Protein AF-A0A1W1UZ18-F1 (afdb_monomer_lite)

InterPro domains:
  IPR025402 DNA mimic protein DMP19, C-terminal [PF14300] (47-147)

pLDDT: mean 78.32, std 15.6, range [32.34, 97.69]

Radius of gyration: 16.85 Å; chains: 1; bounding box: 41×25×63 Å

Sequence (153 aa):
MRLMNEAHTAPTTVLLIAEQRFDVLLGQVLAGYPNRREYVAWFDAKSQRDRHLLAVQGLYSQVCNGGFAQWINNGYAEQDALTLQLARMLPLYPRVQEVQALVDRALAVREADDGTPYLSDEAHDQLDPLDDAFFALSDGFADVFHRYLLVWN

Structure (mmCIF, N/CA/C/O backbone):
data_AF-A0A1W1UZ18-F1
#
_entry.id   AF-A0A1W1UZ18-F1
#
loop_
_atom_site.group_PDB
_atom_site.id
_atom_site.type_symbol
_atom_site.label_atom_id
_atom_site.label_alt_id
_atom_site.label_comp_id
_atom_site.label_asym_id
_atom_site.label_entity_id
_atom_site.label_seq_id
_atom_site.pdbx_PDB_ins_code
_atom_site.Cartn_x
_atom_site.Cartn_y
_atom_site.Cartn_z
_atom_site.occupancy
_atom_site.B_iso_or_equiv
_atom_site.auth_seq_id
_atom_site.auth_comp_id
_atom_site.auth_asym_id
_atom_site.auth_atom_id
_atom_site.pdbx_PDB_model_num
ATOM 1 N N . MET A 1 1 ? -5.691 -13.327 43.193 1.00 43.94 1 MET A N 1
ATOM 2 C CA . MET A 1 1 ? -5.468 -14.012 41.903 1.00 43.94 1 MET A CA 1
ATOM 3 C C . MET A 1 1 ? -6.819 -14.255 41.232 1.00 43.94 1 MET A C 1
ATOM 5 O O . MET A 1 1 ? -7.550 -15.140 41.649 1.00 43.94 1 MET A O 1
ATOM 9 N N . ARG A 1 2 ? -7.187 -13.359 40.312 1.00 41.34 2 ARG A N 1
ATOM 10 C CA . ARG A 1 2 ? -8.345 -13.319 39.383 1.00 41.34 2 ARG A CA 1
ATOM 11 C C . ARG A 1 2 ? -8.213 -11.926 38.744 1.00 41.34 2 ARG A C 1
ATOM 13 O O . ARG A 1 2 ? -8.047 -10.973 39.493 1.00 41.34 2 ARG A O 1
ATOM 20 N N . LEU A 1 3 ? -8.092 -11.757 37.434 1.00 32.34 3 LEU A N 1
ATOM 21 C CA . LEU A 1 3 ? -9.058 -12.103 36.396 1.00 32.34 3 LEU A CA 1
ATOM 22 C C . LEU A 1 3 ? -8.322 -12.578 35.129 1.00 32.34 3 LEU A C 1
ATOM 24 O O . LEU A 1 3 ? -7.484 -11.859 34.598 1.00 32.34 3 LEU A O 1
ATOM 28 N N . MET A 1 4 ? -8.659 -13.776 34.650 1.00 41.97 4 MET A N 1
ATOM 29 C CA . MET A 1 4 ? -8.625 -14.086 33.222 1.00 41.97 4 MET A CA 1
ATOM 30 C C . MET A 1 4 ? -10.042 -13.830 32.708 1.00 41.97 4 MET A C 1
ATOM 32 O O . MET A 1 4 ? -10.980 -14.504 33.124 1.00 41.97 4 MET A O 1
ATOM 36 N N . ASN A 1 5 ? -10.179 -12.786 31.910 1.00 43.62 5 ASN A N 1
ATOM 37 C CA . ASN A 1 5 ? -11.279 -12.436 31.013 1.00 43.62 5 ASN A CA 1
ATOM 38 C C . ASN A 1 5 ? -10.666 -11.250 30.266 1.00 43.62 5 ASN A C 1
ATOM 40 O O . ASN A 1 5 ? -10.342 -10.254 30.894 1.00 43.62 5 ASN A O 1
ATOM 44 N N . GLU A 1 6 ? -10.269 -11.386 29.013 1.00 36.78 6 GLU A N 1
ATOM 45 C CA . GLU A 1 6 ? -11.206 -11.377 27.900 1.00 36.78 6 GLU A CA 1
ATOM 46 C C . GLU A 1 6 ? -10.748 -12.339 26.799 1.00 36.78 6 GLU A C 1
ATOM 48 O O . GLU A 1 6 ? -9.618 -12.290 26.317 1.00 36.78 6 GLU A O 1
ATOM 53 N N . ALA A 1 7 ? -11.654 -13.219 26.379 1.00 41.69 7 ALA A N 1
ATOM 54 C CA . ALA A 1 7 ? -11.532 -13.876 25.093 1.00 41.69 7 ALA A CA 1
ATOM 55 C C . ALA A 1 7 ? -11.684 -12.804 23.998 1.00 41.69 7 ALA A C 1
ATOM 57 O O . ALA A 1 7 ? -12.782 -12.304 23.758 1.00 41.69 7 ALA A O 1
ATOM 58 N N . HIS A 1 8 ? -10.584 -12.441 23.337 1.00 39.50 8 HIS A N 1
ATOM 59 C CA . HIS A 1 8 ? -10.609 -11.683 22.086 1.00 39.50 8 HIS A CA 1
ATOM 60 C C . HIS A 1 8 ? -11.131 -12.583 20.951 1.00 39.50 8 HIS A C 1
ATOM 62 O O . HIS A 1 8 ? -10.367 -13.080 20.133 1.00 39.50 8 HIS A O 1
ATOM 68 N N . THR A 1 9 ? -12.441 -12.825 20.899 1.00 44.00 9 THR A N 1
ATOM 69 C CA . THR A 1 9 ? -13.101 -13.621 19.841 1.00 44.00 9 THR A CA 1
ATOM 70 C C . THR A 1 9 ? -14.083 -12.805 18.999 1.00 44.00 9 THR A C 1
ATOM 72 O O . THR A 1 9 ? -15.098 -13.312 18.534 1.00 44.00 9 THR A O 1
ATOM 75 N N . ALA A 1 10 ? -13.758 -11.536 18.743 1.00 43.69 10 ALA A N 1
ATOM 76 C CA . ALA A 1 10 ? -14.400 -10.734 17.701 1.00 43.69 10 ALA A CA 1
ATOM 77 C C . A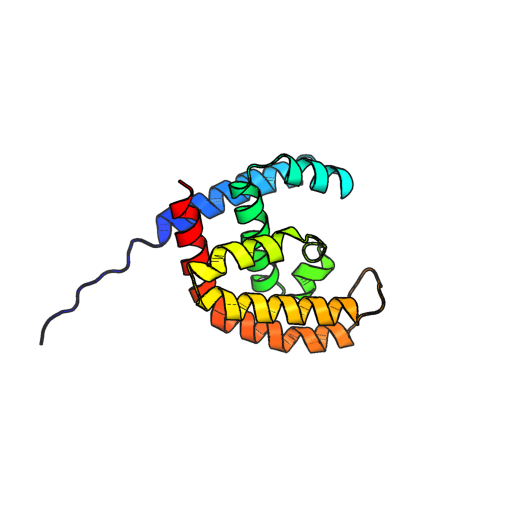LA A 1 10 ? -13.489 -10.172 16.569 1.00 43.69 10 ALA A C 1
ATOM 79 O O . ALA A 1 10 ? -13.878 -9.158 15.993 1.00 43.69 10 ALA A O 1
ATOM 80 N N . PRO A 1 11 ? -12.341 -10.777 16.170 1.00 50.44 11 PRO A N 1
ATOM 81 C CA . PRO A 1 11 ? -11.666 -10.379 14.921 1.00 50.44 11 PRO A CA 1
ATOM 82 C C . PRO A 1 11 ? -12.200 -11.080 13.653 1.00 50.44 11 PRO A C 1
ATOM 84 O O . PRO A 1 11 ? -12.087 -10.543 12.558 1.00 50.44 11 PRO A O 1
ATOM 87 N N . THR A 1 12 ? -12.793 -12.274 13.761 1.00 54.91 12 THR A N 1
ATOM 88 C CA . THR A 1 12 ? -12.900 -13.203 12.614 1.00 54.91 12 THR A CA 1
ATOM 89 C C . THR A 1 12 ? -13.976 -12.835 11.585 1.00 54.91 12 THR A C 1
ATOM 91 O O . THR A 1 12 ? -13.733 -12.907 10.387 1.00 54.91 12 THR A O 1
ATOM 94 N N . THR A 1 13 ? -15.168 -12.410 12.015 1.00 54.50 13 THR A N 1
ATOM 95 C CA . THR A 1 13 ? -16.295 -12.142 11.094 1.00 54.50 13 THR A CA 1
ATOM 96 C C . THR A 1 13 ? -16.068 -10.911 10.214 1.00 54.50 13 THR A C 1
ATOM 98 O O . THR A 1 13 ? -16.552 -10.845 9.090 1.00 54.50 13 THR A O 1
ATOM 101 N N . VAL A 1 14 ? -15.335 -9.924 10.723 1.00 55.53 14 VAL A N 1
ATOM 102 C CA . VAL A 1 14 ? -15.072 -8.661 10.021 1.00 55.53 14 VAL A CA 1
ATOM 103 C C . VAL A 1 14 ? -14.011 -8.848 8.946 1.00 55.53 14 VAL A C 1
ATOM 105 O O . VAL A 1 14 ? -14.208 -8.375 7.828 1.00 55.53 14 VAL A O 1
ATOM 108 N N . LEU A 1 15 ? -12.951 -9.591 9.282 1.00 58.44 15 LEU A N 1
ATOM 109 C CA . LEU A 1 15 ? -11.969 -10.124 8.337 1.00 58.44 15 LEU A CA 1
ATOM 110 C C . LEU A 1 15 ? -12.683 -10.822 7.177 1.00 58.44 15 LEU A C 1
ATOM 112 O O . LEU A 1 15 ? -12.564 -10.388 6.039 1.00 58.44 15 LEU A O 1
ATOM 116 N N . LEU A 1 16 ? -13.563 -11.776 7.494 1.00 61.56 16 LEU A N 1
ATOM 117 C CA . LEU A 1 16 ? -14.355 -12.508 6.504 1.00 61.56 16 LEU A CA 1
ATOM 118 C C . LEU A 1 16 ? -15.192 -11.600 5.586 1.00 61.56 16 LEU A C 1
ATOM 120 O O . LEU A 1 16 ? -15.260 -11.859 4.392 1.00 61.56 16 LEU A O 1
ATOM 124 N N . ILE A 1 17 ? -15.827 -10.538 6.094 1.00 65.00 17 ILE A N 1
ATOM 125 C CA . ILE A 1 17 ? -16.643 -9.629 5.261 1.00 65.00 17 ILE A CA 1
ATOM 126 C C . ILE A 1 17 ? -15.767 -8.759 4.347 1.00 65.00 17 ILE A C 1
ATOM 128 O O . ILE A 1 17 ? -16.127 -8.525 3.189 1.00 65.00 17 ILE A O 1
ATOM 132 N N . ALA A 1 18 ? -14.642 -8.252 4.857 1.00 64.31 18 ALA A N 1
ATOM 133 C CA . ALA A 1 18 ? -13.701 -7.458 4.071 1.00 64.31 18 ALA A CA 1
ATOM 134 C C . ALA A 1 18 ? -13.036 -8.309 2.981 1.00 64.31 18 ALA A C 1
ATOM 136 O O . ALA A 1 18 ? -13.018 -7.894 1.822 1.00 64.31 18 ALA A O 1
ATOM 137 N N . GLU A 1 19 ? -12.591 -9.516 3.334 1.00 66.75 19 GLU A N 1
ATOM 138 C CA . GLU A 1 19 ? -12.021 -10.510 2.421 1.00 66.75 19 GLU A CA 1
ATOM 139 C C . GLU A 1 19 ? -13.041 -10.937 1.364 1.00 66.75 19 GLU A C 1
ATOM 141 O O . GLU A 1 19 ? -12.762 -10.821 0.179 1.00 66.75 19 GLU A O 1
ATOM 146 N N . GLN A 1 20 ? -14.273 -11.291 1.747 1.00 70.94 20 GLN A N 1
ATOM 147 C CA . GLN A 1 20 ? -15.326 -11.645 0.786 1.00 70.94 20 GLN A CA 1
ATOM 148 C C . GLN A 1 20 ? -15.645 -10.502 -0.181 1.00 70.94 20 GLN A C 1
ATOM 150 O O . GLN A 1 20 ? -15.870 -10.730 -1.370 1.00 70.94 20 GLN A O 1
ATOM 155 N N . ARG A 1 21 ? -15.686 -9.253 0.304 1.00 72.50 21 ARG A N 1
ATOM 156 C CA . ARG A 1 21 ? -15.930 -8.100 -0.571 1.00 72.50 21 ARG A CA 1
ATOM 157 C C . ARG A 1 21 ? -14.735 -7.823 -1.480 1.00 72.50 21 ARG A C 1
ATOM 159 O O . ARG A 1 21 ? -14.949 -7.464 -2.637 1.00 72.50 21 ARG A O 1
ATOM 166 N N . PHE A 1 22 ? -13.513 -8.016 -0.992 1.00 71.19 22 PHE A N 1
ATOM 167 C CA . PHE A 1 22 ? -12.308 -7.949 -1.808 1.00 71.19 22 PHE A CA 1
ATOM 168 C C . PHE A 1 22 ? -12.298 -9.044 -2.880 1.00 71.19 22 PHE A C 1
ATOM 170 O O . PHE A 1 22 ? -12.115 -8.717 -4.046 1.00 71.19 22 PHE A O 1
ATOM 177 N N . ASP A 1 23 ? -12.617 -10.292 -2.538 1.00 69.19 23 ASP A N 1
ATOM 178 C CA . ASP A 1 23 ? -12.700 -11.422 -3.470 1.00 69.19 23 ASP A CA 1
ATOM 179 C C . ASP A 1 23 ? -13.746 -11.193 -4.564 1.00 69.19 23 ASP A C 1
ATOM 181 O O . ASP A 1 23 ? -13.505 -11.484 -5.735 1.00 69.19 23 ASP A O 1
ATOM 185 N N . VAL A 1 24 ? -14.901 -10.608 -4.224 1.00 71.38 24 VAL A N 1
ATOM 186 C CA . VAL A 1 24 ? -15.919 -10.226 -5.217 1.00 71.38 24 VAL A CA 1
ATOM 187 C C . VAL A 1 24 ? -15.390 -9.148 -6.163 1.00 71.38 24 VAL A C 1
ATOM 189 O O . VAL A 1 24 ? -15.615 -9.223 -7.372 1.00 71.38 24 VAL A O 1
ATOM 192 N N . LEU A 1 25 ? -14.693 -8.138 -5.638 1.00 70.12 25 LEU A N 1
ATOM 193 C CA . LEU A 1 25 ? -14.106 -7.076 -6.454 1.00 70.12 25 LEU A CA 1
ATOM 194 C C . LEU A 1 25 ? -12.955 -7.609 -7.322 1.00 70.12 25 LEU A C 1
ATOM 196 O O . LEU A 1 25 ? -12.881 -7.264 -8.498 1.00 70.12 25 LEU A O 1
ATOM 200 N N . LEU A 1 26 ? -12.114 -8.494 -6.789 1.00 67.94 26 LEU A N 1
ATOM 201 C CA . LEU A 1 26 ? -11.017 -9.139 -7.506 1.00 67.94 26 LEU A CA 1
ATOM 202 C C . LEU A 1 26 ? -11.538 -10.096 -8.587 1.00 67.94 26 LEU A C 1
ATOM 204 O O . LEU A 1 26 ? -11.040 -10.091 -9.710 1.00 67.94 26 LEU A O 1
ATOM 208 N N . GLY A 1 27 ? -12.602 -10.849 -8.300 1.00 59.72 27 GLY A N 1
ATOM 209 C CA . GLY A 1 27 ? -13.290 -11.691 -9.277 1.00 59.72 27 GLY A CA 1
ATOM 210 C C . GLY A 1 27 ? -13.854 -10.890 -10.454 1.00 59.72 27 GLY A C 1
ATOM 211 O O . GLY A 1 27 ? -13.793 -11.349 -11.590 1.00 59.72 27 GLY A O 1
ATOM 212 N N . GLN A 1 28 ? -14.331 -9.660 -10.220 1.00 65.06 28 GLN A N 1
ATOM 213 C CA . GLN A 1 28 ? -14.737 -8.748 -11.299 1.00 65.06 28 GLN A CA 1
ATOM 214 C C . GLN A 1 28 ? -13.550 -8.282 -12.148 1.00 65.06 28 GLN A C 1
ATOM 216 O O . GLN A 1 28 ? -13.716 -8.087 -13.350 1.00 65.06 28 GLN A O 1
ATOM 221 N N . VAL A 1 29 ? -12.366 -8.124 -11.544 1.00 65.31 29 VAL A N 1
ATOM 222 C CA . VAL A 1 29 ? -11.146 -7.753 -12.273 1.00 65.31 29 VAL A CA 1
ATOM 223 C C . VAL A 1 29 ? -10.687 -8.884 -13.186 1.00 65.31 29 VAL A C 1
ATOM 225 O O . VAL A 1 29 ? -10.495 -8.676 -14.384 1.00 65.31 29 VAL A O 1
ATOM 228 N N . LEU A 1 30 ? -10.582 -10.091 -12.627 1.00 57.62 30 LEU A N 1
ATOM 229 C CA . LEU A 1 30 ? -10.154 -11.298 -13.338 1.00 57.62 30 LEU A CA 1
ATOM 230 C C . LEU A 1 30 ? -11.122 -11.702 -14.460 1.00 57.62 30 LEU A C 1
ATOM 232 O O . LEU A 1 30 ? -10.710 -12.331 -15.431 1.00 57.62 30 LEU A O 1
ATOM 236 N N . ALA A 1 31 ? -12.400 -11.332 -14.345 1.00 58.19 31 ALA A N 1
ATOM 237 C CA . ALA A 1 31 ? -13.429 -11.671 -15.319 1.00 58.19 31 ALA A CA 1
ATOM 238 C C . ALA A 1 31 ? -13.543 -10.699 -16.509 1.00 58.19 31 ALA A C 1
ATOM 240 O O . ALA A 1 31 ? -14.301 -11.009 -17.430 1.00 58.19 31 ALA A O 1
ATOM 241 N N . GLY A 1 32 ? -12.868 -9.536 -16.522 1.00 50.16 32 GLY A N 1
ATOM 242 C CA . GLY A 1 32 ? -13.301 -8.488 -17.459 1.00 50.16 32 GLY A CA 1
ATOM 243 C C . GLY A 1 32 ? -12.357 -7.370 -17.890 1.00 50.16 32 GLY A C 1
ATOM 244 O O . GLY A 1 32 ? -12.798 -6.597 -18.734 1.00 50.16 32 GLY A O 1
ATOM 245 N N . TYR A 1 33 ? -11.115 -7.253 -17.402 1.00 56.69 33 TYR A N 1
ATOM 246 C CA . TYR A 1 33 ? -10.229 -6.145 -17.819 1.00 56.69 33 TYR A CA 1
ATOM 247 C C . TYR A 1 33 ? -8.982 -6.635 -18.568 1.00 56.69 33 TYR A C 1
ATOM 249 O O . TYR A 1 33 ? -7.929 -6.810 -17.958 1.00 56.69 33 TYR A O 1
ATOM 257 N N . PRO A 1 34 ? -9.065 -6.849 -19.898 1.00 53.16 34 PRO A N 1
ATOM 258 C CA . PRO A 1 34 ? -7.943 -7.279 -20.739 1.00 53.16 34 PRO A CA 1
ATOM 259 C C . PRO A 1 34 ? -6.767 -6.291 -20.811 1.00 53.16 34 PRO A C 1
ATOM 261 O O . PRO A 1 34 ? -5.721 -6.650 -21.349 1.00 53.16 34 PRO A O 1
ATOM 264 N N . ASN A 1 35 ? -6.907 -5.050 -20.326 1.00 62.56 35 ASN A N 1
ATOM 265 C CA . ASN A 1 35 ? -5.811 -4.079 -20.303 1.00 62.56 35 ASN A CA 1
ATOM 266 C C . ASN A 1 35 ? -5.901 -3.069 -19.140 1.00 62.56 35 ASN A C 1
ATOM 268 O O . ASN A 1 35 ? -6.964 -2.812 -18.571 1.00 62.56 35 ASN A O 1
ATOM 272 N N . ARG A 1 36 ? -4.755 -2.443 -18.829 1.00 59.66 36 ARG A N 1
ATOM 273 C CA . ARG A 1 36 ? -4.570 -1.476 -17.729 1.00 59.66 36 ARG A CA 1
ATOM 274 C C . ARG A 1 36 ? -5.542 -0.290 -17.774 1.00 59.66 36 ARG A C 1
ATOM 276 O O . ARG A 1 36 ? -5.958 0.195 -16.726 1.00 59.66 36 ARG A O 1
ATOM 283 N N . ARG A 1 37 ? -5.930 0.185 -18.963 1.00 66.25 37 ARG A N 1
ATOM 284 C CA . ARG A 1 37 ? -6.821 1.350 -19.107 1.00 66.25 37 ARG A CA 1
ATOM 285 C C . ARG A 1 37 ? -8.239 1.043 -18.632 1.00 66.25 37 ARG A C 1
ATOM 287 O O . ARG A 1 37 ? -8.875 1.886 -18.005 1.00 66.25 37 ARG A O 1
ATOM 294 N N . GLU A 1 38 ? -8.721 -0.158 -18.921 1.00 69.31 38 GLU A N 1
ATOM 295 C CA . GLU A 1 38 ? -10.051 -0.599 -18.504 1.00 69.31 38 GLU A CA 1
ATOM 296 C C . GLU A 1 38 ? -10.107 -0.887 -16.998 1.00 69.31 38 GLU A C 1
ATOM 298 O O . GLU A 1 38 ? -11.104 -0.559 -16.355 1.00 69.31 38 GLU A O 1
ATOM 303 N N . TYR A 1 39 ? -9.003 -1.372 -16.415 1.00 71.75 39 TYR A N 1
ATOM 304 C CA . TYR A 1 39 ? -8.857 -1.498 -14.962 1.00 71.75 39 TYR A CA 1
ATOM 305 C C . TYR A 1 39 ? -8.961 -0.140 -14.249 1.00 71.75 39 TYR A C 1
ATOM 307 O O . TYR A 1 39 ? -9.722 -0.015 -13.292 1.00 71.75 39 TYR A O 1
ATOM 315 N N . VAL A 1 40 ? -8.255 0.893 -14.731 1.00 71.75 40 VAL A N 1
ATOM 316 C CA . VAL A 1 40 ? -8.304 2.240 -14.127 1.00 71.75 40 VAL A CA 1
ATOM 317 C C . VAL A 1 40 ? -9.720 2.816 -14.183 1.00 71.75 40 VAL A C 1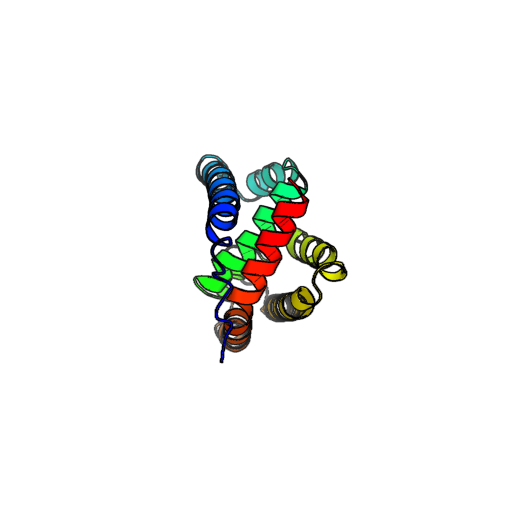
ATOM 319 O O . VAL A 1 40 ? -10.239 3.273 -13.168 1.00 71.75 40 VAL A O 1
ATOM 322 N N . ALA A 1 41 ? -10.388 2.730 -15.338 1.00 75.50 41 ALA A N 1
ATOM 323 C CA . ALA A 1 41 ? -11.760 3.219 -15.488 1.00 75.50 41 ALA A CA 1
ATOM 324 C C . ALA A 1 41 ? -12.753 2.475 -14.578 1.00 75.50 41 ALA A C 1
ATOM 326 O O . ALA A 1 41 ? -13.654 3.086 -14.000 1.00 75.50 41 ALA A O 1
ATOM 327 N N . TRP A 1 42 ? -12.587 1.159 -14.422 1.00 81.25 42 TRP A N 1
ATOM 328 C CA . TRP A 1 42 ? -13.388 0.372 -13.490 1.00 81.25 42 TRP A CA 1
ATOM 329 C C . TRP A 1 42 ? -13.128 0.750 -12.035 1.00 81.25 42 TRP A C 1
ATOM 331 O O . TRP A 1 42 ? -14.086 0.903 -11.276 1.00 81.25 42 TRP A O 1
ATOM 341 N N . PHE A 1 43 ? -11.858 0.907 -11.656 1.00 78.50 43 PHE A N 1
ATOM 342 C CA . PHE A 1 43 ? -11.454 1.299 -10.311 1.00 78.50 43 PHE A CA 1
ATOM 343 C C . PHE A 1 43 ? -12.051 2.663 -9.956 1.00 78.50 43 PHE A C 1
ATOM 345 O O . PHE A 1 43 ? -12.674 2.805 -8.905 1.00 78.50 43 PHE A O 1
ATOM 352 N N . ASP A 1 44 ? -11.966 3.641 -10.859 1.00 79.69 44 ASP A N 1
ATOM 353 C CA . ASP A 1 44 ? -12.538 4.977 -10.665 1.00 79.69 44 ASP A CA 1
ATOM 354 C C . ASP A 1 44 ? -14.067 4.988 -10.585 1.00 79.69 44 ASP A C 1
ATOM 356 O O . ASP A 1 44 ? -14.639 5.817 -9.874 1.00 79.69 44 ASP A O 1
ATOM 360 N N . ALA A 1 45 ? -14.739 4.038 -11.241 1.00 83.94 45 ALA A N 1
ATOM 361 C CA . ALA A 1 45 ? -16.185 3.862 -11.134 1.00 83.94 45 ALA A CA 1
ATOM 362 C C . ALA A 1 45 ? -16.632 3.270 -9.782 1.00 83.94 45 ALA A C 1
ATOM 364 O O . ALA A 1 45 ? -17.834 3.199 -9.506 1.00 83.94 45 ALA A O 1
ATOM 365 N N . LYS A 1 46 ? -15.702 2.826 -8.925 1.00 84.19 46 LYS A N 1
ATOM 366 C CA . LYS A 1 46 ? -16.030 2.278 -7.606 1.00 84.19 46 LYS A CA 1
ATOM 367 C C . LYS A 1 46 ? -16.311 3.356 -6.572 1.00 84.19 46 LYS A C 1
ATOM 369 O O . LYS A 1 46 ? -15.795 4.479 -6.604 1.00 84.19 46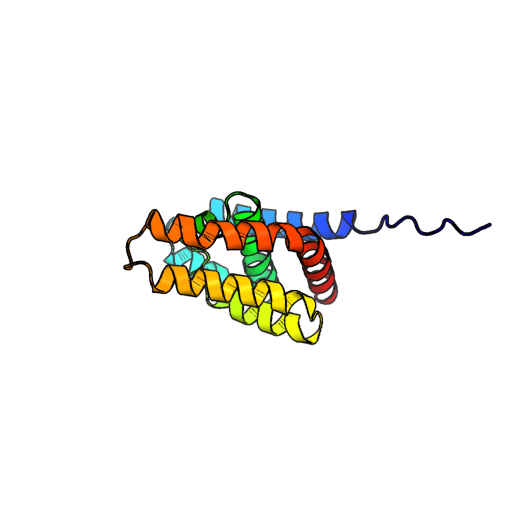 LYS A O 1
ATOM 374 N N . SER A 1 47 ? -17.108 2.963 -5.579 1.00 85.06 47 SER A N 1
ATOM 375 C CA . SER A 1 47 ? -17.325 3.781 -4.393 1.00 85.06 47 SER A CA 1
ATOM 376 C C . SER A 1 47 ? -15.984 4.120 -3.733 1.00 85.06 47 SER A C 1
ATOM 378 O O . SER A 1 47 ? -15.006 3.377 -3.831 1.00 85.06 47 SER A O 1
ATOM 380 N N . GLN A 1 48 ? -15.929 5.253 -3.038 1.00 81.19 48 GLN A N 1
ATOM 381 C CA . GLN A 1 48 ? -14.732 5.660 -2.301 1.00 81.19 48 GLN A CA 1
ATOM 382 C C . GLN A 1 48 ? -14.292 4.582 -1.291 1.00 81.19 48 GLN A C 1
ATOM 384 O O . GLN A 1 48 ? -13.097 4.363 -1.127 1.00 81.19 48 GLN A O 1
ATOM 389 N N . ARG A 1 49 ? -15.258 3.869 -0.691 1.00 82.12 49 ARG A N 1
ATOM 390 C CA . ARG A 1 49 ? -15.033 2.727 0.206 1.00 82.12 49 ARG A CA 1
ATOM 391 C C . ARG A 1 49 ? -14.324 1.579 -0.500 1.00 82.12 49 ARG A C 1
ATOM 393 O O . ARG A 1 49 ? -13.337 1.064 0.005 1.00 82.12 49 ARG A O 1
ATOM 400 N N . ASP A 1 50 ? -14.836 1.181 -1.660 1.00 82.06 50 ASP A N 1
ATOM 401 C CA . ASP A 1 50 ? -14.310 0.041 -2.409 1.00 82.06 50 ASP A CA 1
ATOM 402 C C . ASP A 1 50 ? -12.930 0.357 -2.993 1.00 82.06 50 ASP A C 1
ATOM 404 O O . ASP A 1 50 ? -12.050 -0.493 -2.951 1.00 82.06 50 ASP A O 1
ATOM 408 N N . ARG A 1 51 ? -12.689 1.597 -3.446 1.00 82.12 51 ARG A N 1
ATOM 409 C CA . ARG A 1 51 ? -11.336 2.047 -3.820 1.00 82.12 51 ARG A CA 1
ATOM 410 C C . ARG A 1 51 ? -10.369 1.993 -2.641 1.00 82.12 51 ARG A C 1
ATOM 412 O O . ARG A 1 51 ? -9.209 1.643 -2.824 1.00 82.12 51 ARG A O 1
ATOM 419 N N . HIS A 1 52 ? -10.848 2.312 -1.439 1.00 84.38 52 HIS A N 1
ATOM 420 C CA . HIS A 1 52 ? -10.045 2.231 -0.224 1.00 84.38 52 HIS A CA 1
ATOM 421 C C . HIS A 1 52 ? -9.704 0.797 0.162 1.00 84.38 52 HIS A C 1
ATOM 423 O O . HIS A 1 52 ? -8.539 0.485 0.393 1.00 84.38 52 HIS A O 1
ATOM 429 N N . LEU A 1 53 ? -10.710 -0.077 0.150 1.00 82.44 53 LEU A N 1
ATOM 430 C CA . LEU A 1 53 ? -10.549 -1.513 0.341 1.00 82.44 53 LEU A CA 1
ATOM 431 C C . LEU A 1 53 ? -9.540 -2.086 -0.660 1.00 82.44 53 LEU A C 1
ATOM 433 O O . LEU A 1 53 ? -8.586 -2.728 -0.248 1.00 82.44 53 LEU A O 1
ATOM 437 N N . LEU A 1 54 ? -9.713 -1.810 -1.954 1.00 81.50 54 LEU A N 1
ATOM 438 C CA . LEU A 1 54 ? -8.847 -2.325 -3.015 1.00 81.50 54 LEU A CA 1
ATOM 439 C C . LEU A 1 54 ? -7.397 -1.845 -2.889 1.00 81.50 54 LEU A C 1
ATOM 441 O O . LEU A 1 54 ? -6.488 -2.650 -3.060 1.00 81.50 54 LEU A O 1
ATOM 445 N N . ALA A 1 55 ? -7.174 -0.565 -2.579 1.00 84.88 55 ALA A N 1
ATOM 446 C CA . ALA A 1 55 ? -5.825 -0.021 -2.447 1.00 84.88 55 ALA A CA 1
ATOM 447 C C . ALA A 1 55 ? -5.094 -0.599 -1.224 1.00 84.88 55 ALA A C 1
ATOM 449 O O . ALA A 1 55 ? -3.969 -1.080 -1.347 1.00 84.88 55 ALA A O 1
ATOM 450 N N . VAL A 1 56 ? -5.737 -0.586 -0.052 1.00 87.62 56 VAL A N 1
ATOM 451 C CA . VAL A 1 56 ? -5.092 -0.998 1.203 1.00 87.62 56 VAL A CA 1
ATOM 452 C C . VAL A 1 56 ? -4.973 -2.521 1.311 1.00 87.62 56 VAL A C 1
ATOM 454 O O . VAL A 1 56 ? -3.906 -3.014 1.672 1.00 87.62 56 VAL A O 1
ATOM 457 N N . GLN A 1 57 ? -6.007 -3.278 0.925 1.00 84.44 57 GLN A N 1
ATOM 458 C CA . GLN A 1 57 ? -5.909 -4.740 0.840 1.00 84.44 57 GLN A CA 1
ATOM 459 C C . GLN A 1 57 ? -4.934 -5.158 -0.265 1.00 84.44 57 GLN A C 1
ATOM 461 O O . GLN A 1 57 ? -4.187 -6.112 -0.087 1.00 84.44 57 GLN A O 1
ATOM 466 N N . GLY A 1 58 ? -4.892 -4.425 -1.384 1.00 83.44 58 GLY A N 1
ATOM 467 C CA . GLY A 1 58 ? -3.911 -4.636 -2.447 1.00 83.44 58 GLY A CA 1
ATOM 468 C C . GLY A 1 58 ? -2.474 -4.496 -1.947 1.00 83.44 58 GLY A C 1
ATOM 469 O O . GLY A 1 58 ? -1.658 -5.367 -2.226 1.00 83.44 58 GLY A O 1
ATOM 470 N N . LEU A 1 59 ? -2.172 -3.463 -1.152 1.00 89.44 59 LEU A N 1
ATOM 471 C CA . LEU A 1 59 ? -0.877 -3.347 -0.475 1.00 89.44 59 LEU A CA 1
ATOM 472 C C . LEU A 1 59 ? -0.625 -4.557 0.435 1.00 89.44 59 LEU A C 1
ATOM 474 O O . LEU A 1 59 ? 0.367 -5.258 0.253 1.00 89.44 59 LEU A O 1
ATOM 478 N N . TYR A 1 60 ? -1.530 -4.813 1.385 1.00 89.38 60 TYR A N 1
ATOM 479 C CA . TYR A 1 60 ? -1.357 -5.868 2.386 1.00 89.38 60 TYR A CA 1
ATOM 480 C C . TYR A 1 60 ? -1.129 -7.238 1.739 1.00 89.38 60 TYR A C 1
ATOM 482 O O . TYR A 1 60 ? -0.124 -7.886 2.007 1.00 89.38 60 TYR A O 1
ATOM 490 N N . SER A 1 61 ? -2.011 -7.661 0.832 1.00 84.00 61 SER A N 1
ATOM 491 C CA . SER A 1 61 ? -1.927 -8.978 0.200 1.00 84.00 61 SER A CA 1
ATOM 492 C C . SER A 1 61 ? -0.697 -9.145 -0.692 1.00 84.00 61 SER A C 1
ATOM 494 O O . SER A 1 61 ? -0.135 -10.235 -0.720 1.00 84.00 61 SER A O 1
ATOM 496 N N . GLN A 1 62 ? -0.270 -8.112 -1.427 1.00 87.75 62 GLN A N 1
ATOM 497 C CA . GLN A 1 62 ? 0.904 -8.234 -2.301 1.00 87.75 62 GLN A CA 1
ATOM 498 C C . GLN A 1 62 ? 2.201 -8.257 -1.492 1.00 87.75 62 GLN A C 1
ATOM 500 O O . GLN A 1 62 ? 3.032 -9.135 -1.720 1.00 87.75 62 GLN A O 1
ATOM 505 N N . VAL A 1 63 ? 2.341 -7.357 -0.512 1.00 91.38 63 VAL A N 1
ATOM 506 C CA . VAL A 1 63 ? 3.550 -7.290 0.319 1.00 91.38 63 VAL A CA 1
ATOM 507 C C . VAL A 1 63 ? 3.662 -8.528 1.210 1.00 91.38 63 VAL A C 1
ATOM 509 O O . VAL A 1 63 ? 4.717 -9.148 1.239 1.00 91.38 63 VAL A O 1
ATOM 512 N N . CYS A 1 64 ? 2.573 -8.986 1.839 1.00 88.75 64 CYS A N 1
ATOM 513 C CA . CYS A 1 64 ? 2.566 -10.236 2.615 1.00 88.75 64 CYS A CA 1
ATOM 514 C C . CYS A 1 64 ? 2.835 -11.502 1.784 1.00 88.75 64 CYS A C 1
ATOM 516 O O . CYS A 1 64 ? 3.218 -12.516 2.362 1.00 88.75 64 CYS A O 1
ATOM 518 N N . ASN A 1 65 ? 2.631 -11.476 0.463 1.00 87.31 65 ASN A N 1
ATOM 519 C CA . ASN A 1 65 ? 2.864 -12.640 -0.395 1.00 87.31 65 ASN A CA 1
ATOM 520 C C . ASN A 1 65 ? 4.266 -12.664 -1.023 1.00 87.31 65 ASN A C 1
ATOM 522 O O . ASN A 1 65 ? 4.853 -13.736 -1.141 1.00 87.31 65 ASN A O 1
ATOM 526 N N . GLY A 1 66 ? 4.793 -11.516 -1.447 1.00 87.56 66 GLY A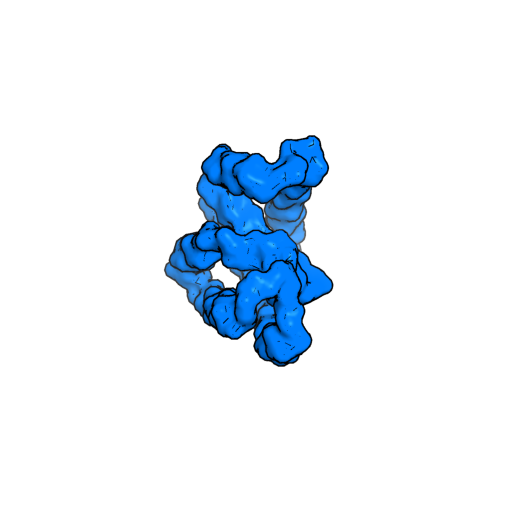 N 1
ATOM 527 C CA . GLY A 1 66 ? 6.099 -11.446 -2.114 1.00 87.56 66 GLY A CA 1
ATOM 528 C C . GLY A 1 66 ? 6.749 -10.071 -2.059 1.00 87.56 66 GLY A C 1
ATOM 529 O O . GLY A 1 66 ? 7.468 -9.688 -2.982 1.00 87.56 66 GLY A O 1
ATOM 530 N N . GLY A 1 67 ? 6.469 -9.328 -0.992 1.00 94.69 67 GLY A N 1
ATOM 531 C CA . GLY A 1 67 ? 7.141 -8.077 -0.687 1.00 94.69 67 GLY A CA 1
ATOM 532 C C . GLY A 1 67 ? 6.705 -6.882 -1.530 1.00 94.69 67 GLY A C 1
ATOM 533 O O . GLY A 1 67 ? 5.844 -6.955 -2.418 1.00 94.69 67 GLY A O 1
ATOM 534 N N . PHE A 1 68 ? 7.329 -5.744 -1.248 1.00 94.94 68 PHE A N 1
ATOM 535 C CA . PHE A 1 68 ? 7.180 -4.506 -2.001 1.00 94.94 68 PHE A CA 1
ATOM 536 C C . PHE A 1 68 ? 7.582 -4.692 -3.462 1.00 94.94 68 PHE A C 1
ATOM 538 O O . PHE A 1 68 ? 6.973 -4.077 -4.337 1.00 94.94 68 PHE A O 1
ATOM 545 N N . ALA A 1 69 ? 8.532 -5.584 -3.751 1.00 92.81 69 ALA A N 1
ATOM 546 C CA . ALA A 1 69 ? 8.924 -5.888 -5.118 1.00 92.81 69 ALA A CA 1
ATOM 547 C C . ALA A 1 69 ? 7.771 -6.501 -5.927 1.00 92.81 69 ALA A C 1
ATOM 549 O O . ALA A 1 69 ? 7.496 -6.052 -7.042 1.00 92.81 69 ALA A O 1
ATOM 550 N N . GLN A 1 70 ? 7.037 -7.472 -5.365 1.00 88.94 70 GLN A N 1
ATOM 551 C CA . GLN A 1 70 ? 5.841 -8.014 -6.013 1.00 88.94 70 GLN A CA 1
ATOM 552 C C . GLN A 1 70 ? 4.763 -6.934 -6.188 1.00 88.94 70 GLN A C 1
ATOM 554 O O . GLN A 1 70 ? 4.157 -6.833 -7.255 1.00 88.94 70 GLN A O 1
ATOM 559 N N . TRP A 1 71 ? 4.531 -6.110 -5.163 1.00 90.06 71 TRP A N 1
ATOM 560 C CA . TRP A 1 71 ? 3.565 -5.009 -5.218 1.00 90.06 71 TRP A CA 1
ATOM 561 C C . TRP A 1 71 ? 3.884 -4.005 -6.345 1.00 90.06 71 TRP A C 1
ATOM 563 O O . TRP A 1 71 ? 2.993 -3.636 -7.118 1.00 90.06 71 TRP A O 1
ATOM 573 N N . ILE A 1 72 ? 5.154 -3.621 -6.495 1.00 88.38 72 ILE A N 1
ATOM 574 C CA . ILE A 1 72 ? 5.637 -2.717 -7.548 1.00 88.38 72 ILE A CA 1
ATOM 575 C C . ILE A 1 72 ? 5.549 -3.370 -8.932 1.00 88.38 72 ILE A C 1
ATOM 577 O O . ILE A 1 72 ? 4.925 -2.797 -9.825 1.00 88.38 72 ILE A O 1
ATOM 581 N N . ASN A 1 73 ? 6.122 -4.565 -9.112 1.00 84.94 73 ASN A N 1
ATOM 582 C CA . ASN A 1 73 ? 6.171 -5.255 -10.408 1.00 84.94 73 ASN A CA 1
ATOM 583 C C . ASN A 1 73 ? 4.767 -5.589 -10.945 1.00 84.94 73 ASN A C 1
ATOM 585 O O . ASN A 1 73 ? 4.546 -5.585 -12.155 1.00 84.94 73 ASN A O 1
ATOM 589 N N . ASN A 1 74 ? 3.792 -5.810 -10.058 1.00 81.88 74 ASN A N 1
ATOM 590 C CA . ASN A 1 74 ? 2.394 -6.019 -10.439 1.00 81.88 74 ASN A CA 1
ATOM 591 C C . ASN A 1 74 ? 1.630 -4.707 -10.733 1.00 81.88 74 ASN A C 1
ATOM 593 O O . ASN A 1 74 ? 0.428 -4.746 -10.997 1.00 81.88 74 ASN A O 1
ATOM 597 N N . GLY A 1 75 ? 2.294 -3.546 -10.693 1.00 78.25 75 GLY A N 1
ATOM 598 C CA . GLY A 1 75 ? 1.724 -2.251 -11.079 1.00 78.25 75 GLY A CA 1
ATOM 599 C C . GLY A 1 75 ? 0.810 -1.609 -10.031 1.00 78.25 75 GLY A C 1
ATOM 600 O O . GLY A 1 75 ? 0.063 -0.680 -10.347 1.00 78.25 75 GLY A O 1
ATOM 601 N N . TYR A 1 76 ? 0.837 -2.068 -8.775 1.00 79.06 76 TYR A N 1
ATOM 602 C CA . TYR A 1 76 ? 0.026 -1.458 -7.714 1.00 79.06 76 TYR A CA 1
ATOM 603 C C . TYR A 1 76 ? 0.607 -0.124 -7.224 1.00 79.06 76 TYR A C 1
ATOM 605 O O . TYR A 1 76 ? -0.151 0.740 -6.786 1.00 79.06 76 TYR A O 1
ATOM 613 N N . ALA A 1 77 ? 1.925 0.065 -7.346 1.00 78.94 77 ALA A N 1
ATOM 614 C CA . ALA A 1 77 ? 2.622 1.303 -6.985 1.00 78.94 77 ALA A CA 1
ATOM 615 C C . ALA A 1 77 ? 2.242 2.506 -7.866 1.00 78.94 77 ALA A C 1
ATOM 617 O O . ALA A 1 77 ? 2.374 3.649 -7.449 1.00 78.94 77 ALA A O 1
ATOM 618 N N . GLU A 1 78 ? 1.716 2.265 -9.068 1.00 71.44 78 GLU A N 1
ATOM 619 C CA . GLU A 1 78 ? 1.335 3.317 -10.019 1.00 71.44 78 GLU A CA 1
ATOM 620 C C . GLU A 1 78 ? -0.036 3.950 -9.704 1.00 71.44 78 GLU A C 1
ATOM 622 O O . GLU A 1 78 ? -0.583 4.704 -10.511 1.00 71.44 78 GLU A O 1
ATOM 627 N N . GLN A 1 79 ? -0.633 3.602 -8.561 1.00 66.31 79 GLN A N 1
ATOM 628 C CA . GLN A 1 79 ? -1.933 4.091 -8.122 1.00 66.31 79 GLN A CA 1
ATOM 629 C C . GLN A 1 79 ? -1.751 5.100 -6.977 1.00 66.31 79 GLN A C 1
ATOM 631 O O . GLN A 1 79 ? -1.640 4.706 -5.816 1.00 66.31 79 GLN A O 1
ATOM 636 N N . ASP A 1 80 ? -1.870 6.403 -7.273 1.00 68.31 80 ASP A N 1
ATOM 637 C CA . ASP A 1 80 ? -1.906 7.498 -6.270 1.00 68.31 80 ASP A CA 1
ATOM 638 C C . ASP A 1 80 ? -2.976 7.293 -5.179 1.00 68.31 80 ASP A C 1
ATOM 640 O O . ASP A 1 80 ? -2.975 7.934 -4.121 1.00 68.31 80 ASP A O 1
ATOM 644 N N . ALA A 1 81 ? -3.925 6.391 -5.442 1.00 74.50 81 ALA A N 1
ATOM 645 C CA . ALA A 1 81 ? -4.973 6.006 -4.525 1.00 74.50 81 ALA A CA 1
ATOM 646 C C . ALA A 1 81 ? -4.416 5.597 -3.156 1.00 74.50 81 ALA A C 1
ATOM 648 O O . ALA A 1 81 ? -4.944 6.081 -2.159 1.00 74.50 81 ALA A O 1
ATOM 649 N N . LEU A 1 82 ? -3.369 4.765 -3.079 1.00 84.69 82 LEU A N 1
ATOM 650 C CA . LEU A 1 82 ? -2.893 4.229 -1.797 1.00 84.69 82 LEU A CA 1
ATOM 651 C C . LEU A 1 82 ? -2.453 5.341 -0.835 1.00 84.69 82 LEU A C 1
ATOM 653 O O . LEU A 1 82 ? -2.959 5.404 0.285 1.00 84.69 82 LEU A O 1
ATOM 657 N N . THR A 1 83 ? -1.594 6.255 -1.285 1.00 84.25 83 THR A N 1
ATOM 658 C CA . THR A 1 83 ? -1.109 7.391 -0.484 1.00 84.25 83 THR A CA 1
ATOM 659 C C . THR A 1 83 ? -2.266 8.257 0.015 1.00 84.25 83 THR A C 1
ATOM 661 O O . THR A 1 83 ? -2.340 8.598 1.197 1.00 84.25 83 THR A O 1
ATOM 664 N N . LEU A 1 84 ? -3.240 8.558 -0.853 1.00 83.94 84 LEU A N 1
ATOM 665 C CA . LEU A 1 84 ? -4.431 9.317 -0.460 1.00 83.94 84 LEU A CA 1
ATOM 666 C C . LEU A 1 84 ? -5.278 8.577 0.588 1.00 83.94 84 LEU A C 1
ATOM 668 O O . LEU A 1 84 ? -5.874 9.206 1.466 1.00 83.94 84 LEU A O 1
ATOM 672 N N . GLN A 1 85 ? -5.381 7.253 0.484 1.00 85.69 85 GLN A N 1
ATOM 673 C CA . GLN A 1 85 ? -6.164 6.450 1.416 1.00 85.69 85 GLN A CA 1
ATOM 674 C C . GLN A 1 85 ? -5.489 6.331 2.782 1.00 85.69 85 GLN A C 1
ATOM 676 O O . GLN A 1 85 ? -6.138 6.599 3.795 1.00 85.69 85 GLN A O 1
ATOM 681 N N . LEU A 1 86 ? -4.191 6.039 2.826 1.00 88.75 86 LEU A N 1
ATOM 682 C CA . LEU A 1 86 ? -3.421 5.996 4.070 1.00 88.75 86 LEU A CA 1
ATOM 683 C C . LEU A 1 86 ? -3.460 7.351 4.800 1.00 88.75 86 LEU A C 1
ATOM 685 O O . LEU A 1 86 ? -3.739 7.396 6.002 1.00 88.75 86 LEU A O 1
ATOM 689 N N . ALA A 1 87 ? -3.338 8.468 4.071 1.00 87.69 87 ALA A N 1
ATOM 690 C CA . ALA A 1 87 ? -3.470 9.816 4.631 1.00 87.69 87 ALA A CA 1
ATOM 691 C C . ALA A 1 87 ? -4.832 10.075 5.306 1.00 87.69 87 ALA A C 1
ATOM 693 O O . ALA A 1 87 ? -4.920 10.852 6.257 1.00 87.69 87 ALA A O 1
ATOM 694 N N . ARG A 1 88 ? -5.908 9.416 4.856 1.00 85.81 88 ARG A N 1
ATOM 695 C CA . ARG A 1 88 ? -7.244 9.514 5.476 1.00 85.81 88 ARG A CA 1
ATOM 696 C C . ARG A 1 88 ? -7.411 8.632 6.704 1.00 85.81 88 ARG A C 1
ATOM 698 O O . ARG A 1 88 ? -8.254 8.938 7.544 1.00 85.81 88 ARG A O 1
ATOM 705 N N . MET A 1 89 ? -6.655 7.542 6.802 1.00 87.38 89 MET A N 1
ATOM 706 C CA . MET A 1 89 ? -6.648 6.682 7.987 1.00 87.38 89 MET A CA 1
ATOM 707 C C . MET A 1 89 ? -5.799 7.285 9.112 1.00 87.38 89 MET A C 1
ATOM 709 O O . MET A 1 89 ? -6.133 7.116 10.284 1.00 87.38 89 MET A O 1
ATOM 713 N N . LEU A 1 90 ? -4.738 8.019 8.759 1.00 88.69 90 LEU A N 1
ATOM 714 C CA . LEU A 1 90 ? -3.737 8.553 9.685 1.00 88.69 90 LEU A CA 1
ATOM 715 C C . LEU A 1 90 ? -4.314 9.320 10.898 1.00 88.69 90 LEU A C 1
ATOM 717 O O . LEU A 1 90 ? -3.881 9.035 12.015 1.00 88.69 90 LEU A O 1
ATOM 721 N N . PRO A 1 91 ? -5.313 10.223 10.760 1.00 86.25 91 PRO A N 1
ATOM 722 C CA . PRO A 1 91 ? -5.867 10.952 11.906 1.00 86.25 91 PRO A CA 1
ATOM 723 C C . PRO A 1 91 ? -6.613 10.059 12.906 1.00 86.25 91 PRO A C 1
ATOM 725 O O . PRO A 1 91 ? -6.789 10.441 14.060 1.00 86.25 91 PRO A O 1
ATOM 728 N N . LEU A 1 92 ? -7.085 8.893 12.458 1.00 84.44 92 LEU A N 1
ATOM 729 C CA . LEU A 1 9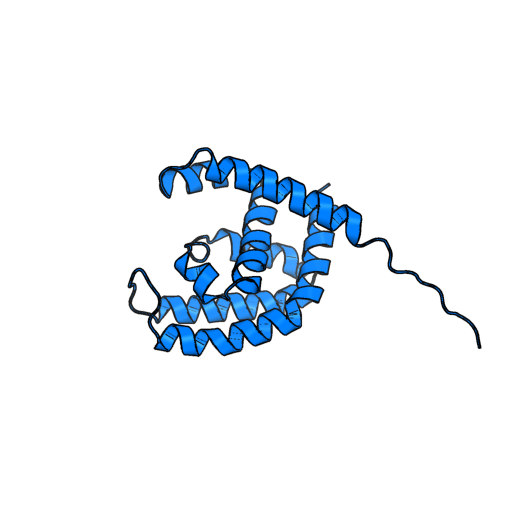2 ? -7.835 7.937 13.272 1.00 84.44 92 LEU A CA 1
ATOM 730 C C . LEU A 1 92 ? -6.924 6.854 13.856 1.00 84.44 92 LEU A C 1
ATOM 732 O O . LEU A 1 92 ? -7.207 6.318 14.926 1.00 84.44 92 LEU A O 1
ATOM 736 N N . TYR A 1 93 ? -5.828 6.543 13.161 1.00 87.56 93 TYR A N 1
ATOM 737 C CA . TYR A 1 93 ? -4.934 5.446 13.497 1.00 87.56 93 TYR A CA 1
ATOM 738 C C . TYR A 1 93 ? -3.469 5.857 13.295 1.00 87.56 93 TYR A C 1
ATOM 740 O O . TYR A 1 93 ? -2.903 5.615 12.229 1.00 87.56 93 TYR A O 1
ATOM 748 N N . PRO A 1 94 ? -2.806 6.413 14.327 1.00 83.00 94 PRO A N 1
ATOM 749 C CA . PRO A 1 94 ? -1.417 6.871 14.230 1.00 83.00 94 PRO A CA 1
ATOM 750 C C . PRO A 1 94 ? -0.420 5.791 13.785 1.00 83.00 94 PRO A C 1
ATOM 752 O O . PRO A 1 94 ? 0.563 6.103 13.127 1.00 83.00 94 PRO A O 1
ATOM 755 N N . ARG A 1 95 ? -0.703 4.509 14.064 1.00 81.19 95 ARG A N 1
ATOM 756 C CA . ARG A 1 95 ? 0.100 3.362 13.594 1.00 81.19 95 ARG A CA 1
ATOM 757 C C . ARG A 1 95 ? 0.210 3.265 12.067 1.00 81.19 95 ARG A C 1
ATOM 759 O O . ARG A 1 95 ? 1.151 2.667 11.563 1.00 81.19 95 ARG A O 1
ATOM 766 N N . VAL A 1 96 ? -0.717 3.871 11.321 1.00 90.12 96 VAL A N 1
ATOM 767 C CA . VAL A 1 96 ? -0.648 3.944 9.850 1.00 90.12 96 VAL A CA 1
ATOM 768 C C . VAL A 1 96 ? 0.555 4.769 9.387 1.00 90.12 96 VAL A C 1
ATOM 770 O O . VAL A 1 96 ? 1.033 4.563 8.277 1.00 90.12 96 VAL A O 1
ATOM 773 N N . GLN A 1 97 ? 1.093 5.652 10.234 1.00 93.12 97 GLN A N 1
ATOM 774 C CA . GLN A 1 97 ? 2.275 6.450 9.911 1.00 93.12 97 GLN A CA 1
ATOM 775 C C . GLN A 1 97 ? 3.490 5.582 9.572 1.00 93.12 97 GLN A C 1
ATOM 777 O O . GLN A 1 97 ? 4.237 5.906 8.654 1.00 93.12 97 GLN A O 1
ATOM 782 N N . GLU A 1 98 ? 3.683 4.484 10.302 1.00 93.50 98 GLU A N 1
ATOM 783 C CA . GLU A 1 98 ? 4.813 3.579 10.090 1.00 93.50 98 GLU A CA 1
ATOM 784 C C . GLU A 1 98 ? 4.682 2.869 8.738 1.00 93.50 98 GLU A C 1
ATOM 786 O O . GLU A 1 98 ? 5.644 2.798 7.980 1.00 93.50 98 GLU A O 1
ATOM 791 N N . VAL A 1 99 ? 3.464 2.450 8.380 1.00 94.38 99 VAL A N 1
ATOM 792 C CA . VAL A 1 99 ? 3.176 1.858 7.067 1.00 94.38 99 VAL A CA 1
ATOM 793 C C . VAL A 1 99 ? 3.351 2.871 5.939 1.00 94.38 99 VAL A C 1
ATOM 795 O O . VAL A 1 99 ? 3.976 2.548 4.933 1.00 94.38 99 VAL A O 1
ATOM 798 N N . GLN A 1 100 ? 2.862 4.103 6.110 1.00 93.94 100 GLN A N 1
ATOM 799 C CA . GLN A 1 100 ? 3.063 5.177 5.134 1.00 93.94 100 GLN A CA 1
ATOM 800 C C . GLN A 1 100 ? 4.556 5.416 4.880 1.00 93.94 100 GLN A C 1
ATOM 802 O O . GLN A 1 100 ? 4.969 5.495 3.730 1.00 93.94 100 GLN A O 1
ATOM 807 N N . ALA A 1 101 ? 5.375 5.453 5.934 1.00 94.69 101 ALA A N 1
ATOM 808 C CA . ALA A 1 101 ? 6.815 5.650 5.798 1.00 94.69 101 ALA A CA 1
ATOM 809 C C . ALA A 1 101 ? 7.504 4.508 5.027 1.00 94.69 101 ALA A C 1
ATOM 811 O O . ALA A 1 101 ? 8.459 4.757 4.292 1.00 94.69 101 ALA A O 1
ATOM 812 N N . LEU A 1 102 ? 7.037 3.263 5.176 1.00 95.88 102 LEU A N 1
ATOM 813 C CA . LEU A 1 102 ? 7.544 2.132 4.391 1.00 95.88 102 LEU A CA 1
ATOM 814 C C . LEU A 1 102 ? 7.138 2.240 2.918 1.00 95.88 102 LEU A C 1
ATOM 816 O O . LEU A 1 102 ? 7.986 2.061 2.048 1.00 95.88 102 LEU A O 1
ATOM 820 N N . VAL A 1 103 ? 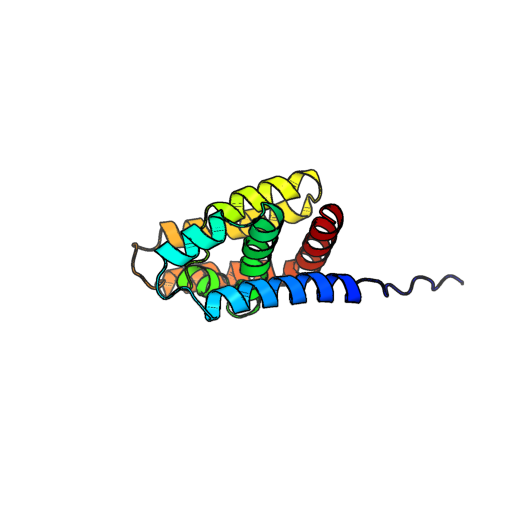5.879 2.596 2.644 1.00 94.50 103 VAL A N 1
ATOM 821 C CA . VAL A 1 103 ? 5.378 2.824 1.279 1.00 94.50 103 VAL A CA 1
ATOM 822 C C . VAL A 1 103 ? 6.169 3.932 0.587 1.00 94.50 103 VAL A C 1
ATOM 824 O O . VAL A 1 103 ? 6.643 3.729 -0.526 1.00 94.50 103 VAL A O 1
ATOM 827 N N . ASP A 1 104 ? 6.381 5.067 1.255 1.00 94.50 104 ASP A N 1
ATOM 828 C CA . ASP A 1 104 ? 7.132 6.198 0.696 1.00 94.50 104 ASP A CA 1
ATOM 829 C C . ASP A 1 104 ? 8.574 5.797 0.345 1.00 94.50 104 ASP A C 1
ATOM 831 O O . ASP A 1 104 ? 9.095 6.171 -0.705 1.00 94.50 104 ASP A O 1
ATOM 835 N N . ARG A 1 105 ? 9.221 4.987 1.195 1.00 96.00 105 ARG A N 1
ATOM 836 C CA . ARG A 1 105 ? 10.570 4.465 0.929 1.00 96.00 105 ARG A CA 1
ATOM 837 C C . ARG A 1 105 ? 10.588 3.482 -0.238 1.00 96.00 105 ARG A C 1
ATOM 839 O O . ARG A 1 105 ? 11.487 3.572 -1.065 1.00 96.00 105 ARG A O 1
ATOM 846 N N . ALA A 1 106 ? 9.614 2.578 -0.325 1.00 94.62 106 ALA A N 1
ATOM 847 C CA . ALA A 1 106 ? 9.515 1.631 -1.434 1.00 94.62 106 ALA A CA 1
ATOM 848 C C . ALA A 1 106 ? 9.283 2.348 -2.776 1.00 94.62 106 ALA A C 1
ATOM 850 O O . ALA A 1 106 ? 9.899 2.003 -3.783 1.00 94.62 106 ALA A O 1
ATOM 851 N N . LEU A 1 107 ? 8.446 3.391 -2.781 1.00 91.94 107 LEU A N 1
ATOM 852 C CA . LEU A 1 107 ? 8.236 4.245 -3.950 1.00 91.94 107 LEU A CA 1
ATOM 853 C C . LEU A 1 107 ? 9.515 4.990 -4.345 1.00 91.94 107 LEU A C 1
ATOM 855 O O . LEU A 1 107 ? 9.849 5.012 -5.524 1.00 91.94 107 LEU A O 1
ATOM 859 N N . ALA A 1 108 ? 10.275 5.515 -3.380 1.00 93.00 108 ALA A N 1
ATOM 860 C CA . ALA A 1 108 ? 11.557 6.162 -3.662 1.00 93.00 108 ALA A CA 1
ATOM 861 C C . ALA A 1 108 ? 12.582 5.197 -4.288 1.00 93.00 108 ALA A C 1
ATOM 863 O O . ALA A 1 108 ? 13.310 5.593 -5.198 1.00 93.00 108 ALA A O 1
ATOM 864 N N . VAL A 1 109 ? 12.617 3.931 -3.848 1.00 93.62 109 VAL A N 1
ATOM 865 C CA . VAL A 1 109 ? 13.443 2.890 -4.490 1.00 93.62 109 VAL A CA 1
ATOM 866 C C . VAL A 1 109 ? 13.003 2.684 -5.940 1.00 93.62 109 VAL A C 1
ATOM 868 O O . VAL A 1 109 ? 13.842 2.698 -6.835 1.00 93.62 109 VAL A O 1
ATOM 871 N N . ARG A 1 110 ? 11.693 2.573 -6.199 1.00 90.56 110 ARG A N 1
ATOM 872 C CA . ARG A 1 110 ? 11.165 2.441 -7.566 1.00 90.56 110 ARG A CA 1
ATOM 873 C C . ARG A 1 110 ? 11.473 3.654 -8.445 1.00 90.56 110 ARG A C 1
ATOM 875 O O . ARG A 1 110 ? 11.751 3.482 -9.621 1.00 90.56 110 ARG A O 1
ATOM 882 N N . GLU A 1 111 ? 11.389 4.868 -7.917 1.00 89.25 111 GLU A N 1
ATOM 883 C CA . GLU A 1 111 ? 11.688 6.085 -8.682 1.00 89.25 111 GLU A CA 1
ATOM 884 C C . GLU A 1 111 ? 13.178 6.214 -9.028 1.00 89.25 111 GLU A C 1
ATOM 886 O O . GLU A 1 111 ? 13.519 6.775 -10.070 1.00 89.25 111 GLU A O 1
ATOM 891 N N . ALA A 1 112 ? 14.059 5.715 -8.155 1.00 90.00 112 ALA A N 1
ATOM 892 C CA . ALA A 1 112 ? 15.501 5.684 -8.388 1.00 90.00 112 ALA A CA 1
ATOM 893 C C . ALA A 1 112 ? 15.922 4.572 -9.365 1.00 90.00 112 ALA A C 1
ATOM 895 O O . ALA A 1 112 ? 16.940 4.710 -10.044 1.00 90.00 112 ALA A O 1
ATOM 896 N N . ASP A 1 113 ? 15.142 3.493 -9.431 1.00 89.12 113 ASP A N 1
ATOM 897 C CA . ASP A 1 113 ? 15.301 2.397 -10.381 1.00 89.12 113 ASP A CA 1
ATOM 898 C C . ASP A 1 113 ? 14.834 2.848 -11.780 1.00 89.12 113 ASP A C 1
ATOM 900 O O . ASP A 1 113 ? 13.747 3.394 -11.952 1.00 89.12 113 ASP A O 1
ATOM 904 N N . ASP A 1 114 ? 15.693 2.667 -12.780 1.00 69.62 114 ASP A N 1
ATOM 905 C CA . ASP A 1 114 ? 15.783 3.362 -14.080 1.00 69.62 114 ASP A CA 1
ATOM 906 C C . ASP A 1 114 ? 14.590 3.266 -15.070 1.00 69.62 114 ASP A C 1
ATOM 908 O O . ASP A 1 114 ? 14.735 3.512 -16.272 1.00 69.62 114 ASP A O 1
ATOM 912 N N . GLY A 1 115 ? 13.382 2.965 -14.595 1.00 60.16 115 GLY A N 1
ATOM 913 C CA . GLY A 1 115 ? 12.157 2.943 -15.394 1.00 60.16 115 GLY A CA 1
ATOM 914 C C . GLY A 1 115 ? 12.001 1.686 -16.247 1.00 60.16 115 GLY A C 1
ATOM 915 O O . GLY A 1 115 ? 11.115 1.630 -17.107 1.00 60.16 115 GLY A O 1
ATOM 916 N N . THR A 1 116 ? 12.820 0.660 -16.014 1.00 69.81 116 THR A N 1
ATOM 917 C CA . THR A 1 116 ? 12.610 -0.671 -16.581 1.00 69.81 116 THR A CA 1
ATOM 918 C C . THR A 1 116 ? 11.292 -1.287 -16.071 1.00 69.81 116 THR A C 1
ATOM 920 O O . THR A 1 116 ? 10.791 -0.945 -14.992 1.00 69.81 116 THR A O 1
ATOM 923 N N . PRO A 1 117 ? 10.640 -2.160 -16.866 1.00 69.69 117 PRO A N 1
ATOM 924 C CA . PRO A 1 117 ? 9.362 -2.772 -16.489 1.00 69.69 117 PRO A CA 1
ATOM 925 C C . PRO A 1 117 ? 9.467 -3.742 -15.302 1.00 69.69 117 PRO A C 1
ATOM 927 O O . PRO A 1 117 ? 8.440 -4.089 -14.729 1.00 69.69 117 PRO A O 1
ATOM 930 N N . TYR A 1 118 ? 10.681 -4.158 -14.942 1.00 78.94 118 TYR A N 1
ATOM 931 C CA . TYR A 1 118 ? 10.985 -4.999 -13.789 1.00 78.94 118 TYR A CA 1
ATOM 932 C C . TYR A 1 118 ? 12.059 -4.315 -12.959 1.00 78.94 118 TYR A C 1
ATOM 934 O O . TYR A 1 118 ? 12.960 -3.721 -13.542 1.00 78.94 118 TYR A O 1
ATOM 942 N N . LEU A 1 119 ? 11.960 -4.425 -11.637 1.00 88.25 119 LEU A N 1
ATOM 943 C CA . LEU A 1 119 ? 12.976 -3.916 -10.720 1.00 88.25 119 LEU A CA 1
ATOM 944 C C . LEU A 1 119 ? 14.347 -4.567 -10.965 1.00 88.25 119 LEU A C 1
ATOM 946 O O . LEU A 1 119 ? 14.425 -5.770 -11.230 1.00 88.25 119 LEU A O 1
ATOM 950 N N . SER A 1 120 ? 15.420 -3.783 -10.847 1.00 91.88 120 SER A N 1
ATOM 951 C CA . SER A 1 120 ? 16.788 -4.314 -10.823 1.00 91.88 120 SER A CA 1
ATOM 952 C C . SER A 1 120 ? 17.070 -5.136 -9.558 1.00 91.88 120 SER A C 1
ATOM 954 O O . SER A 1 120 ? 16.409 -4.967 -8.532 1.00 91.88 120 SER A O 1
ATOM 956 N N . ASP A 1 121 ? 18.097 -5.991 -9.599 1.00 93.12 121 ASP A N 1
ATOM 957 C CA . ASP A 1 121 ? 18.557 -6.742 -8.419 1.00 93.12 121 ASP A CA 1
ATOM 958 C C . ASP A 1 121 ? 18.946 -5.797 -7.263 1.00 93.12 121 ASP A C 1
ATOM 960 O O . ASP A 1 121 ? 18.639 -6.060 -6.106 1.00 93.12 121 ASP A O 1
ATOM 964 N N . GLU A 1 122 ? 19.553 -4.646 -7.576 1.00 93.62 122 GLU A N 1
ATOM 965 C CA . GLU A 1 122 ? 19.907 -3.632 -6.576 1.00 93.62 122 GLU A CA 1
ATOM 966 C C . GLU A 1 122 ? 18.660 -3.010 -5.926 1.00 93.62 122 GLU A C 1
ATOM 968 O O . GLU A 1 122 ? 18.650 -2.744 -4.723 1.00 93.62 122 GLU A O 1
ATOM 973 N N . ALA A 1 123 ? 17.589 -2.797 -6.696 1.00 93.81 123 ALA A N 1
ATOM 974 C CA . ALA A 1 123 ? 16.318 -2.346 -6.145 1.00 93.81 123 ALA A CA 1
ATOM 975 C C . ALA A 1 123 ? 15.660 -3.431 -5.279 1.00 93.81 123 ALA A C 1
ATOM 977 O O . ALA A 1 123 ? 15.109 -3.107 -4.229 1.00 93.81 123 ALA A O 1
ATOM 978 N N . HIS A 1 124 ? 15.758 -4.706 -5.664 1.00 93.38 124 HIS A N 1
ATOM 979 C CA . HIS A 1 124 ? 15.319 -5.828 -4.831 1.00 93.38 124 HIS A CA 1
ATOM 980 C C . HIS A 1 124 ? 16.041 -5.843 -3.472 1.00 93.38 124 HIS A C 1
ATOM 982 O O . HIS A 1 124 ? 15.375 -5.794 -2.439 1.00 93.38 124 HIS A O 1
ATOM 988 N N . ASP A 1 125 ? 17.375 -5.770 -3.465 1.00 95.75 125 ASP A N 1
ATOM 989 C CA . ASP A 1 125 ? 18.183 -5.745 -2.234 1.00 95.75 125 ASP A CA 1
ATOM 990 C C . ASP A 1 125 ? 17.818 -4.566 -1.306 1.00 95.75 125 ASP A C 1
ATOM 992 O O . ASP A 1 125 ? 17.899 -4.663 -0.078 1.00 95.75 125 ASP A O 1
ATOM 996 N N . GLN A 1 126 ? 17.405 -3.427 -1.873 1.00 96.56 126 GLN A N 1
ATOM 997 C CA . GLN A 1 126 ? 16.960 -2.261 -1.102 1.00 96.56 126 GLN A CA 1
ATOM 998 C C . GLN A 1 126 ? 15.550 -2.414 -0.511 1.00 96.56 126 GLN A C 1
ATOM 1000 O O . GLN A 1 126 ? 15.247 -1.770 0.502 1.00 96.56 126 GLN A O 1
ATOM 1005 N N . LEU A 1 127 ? 14.689 -3.230 -1.127 1.00 96.75 127 LEU A N 1
ATOM 1006 C CA . LEU A 1 127 ? 13.315 -3.473 -0.680 1.00 96.75 127 LEU A CA 1
ATOM 1007 C C . LEU A 1 127 ? 13.226 -4.552 0.402 1.00 96.75 127 LEU A C 1
ATOM 1009 O O . LEU A 1 127 ? 12.400 -4.404 1.299 1.00 96.75 127 LEU A O 1
ATOM 1013 N N . ASP A 1 128 ? 14.102 -5.557 0.388 1.00 96.44 128 ASP A N 1
ATOM 1014 C CA . ASP A 1 128 ? 14.157 -6.631 1.394 1.00 96.44 128 ASP A CA 1
ATOM 1015 C C . ASP A 1 128 ? 14.043 -6.137 2.857 1.00 96.44 128 ASP A C 1
ATOM 1017 O O . ASP A 1 128 ? 13.166 -6.600 3.594 1.00 96.44 128 ASP A O 1
ATOM 1021 N N . PRO A 1 129 ? 14.831 -5.144 3.325 1.00 97.44 129 PRO A N 1
ATOM 1022 C CA . PRO A 1 129 ? 14.696 -4.651 4.697 1.00 97.44 129 PRO A CA 1
ATOM 1023 C C . PRO A 1 129 ? 13.374 -3.907 4.962 1.00 97.44 129 PRO A C 1
ATOM 1025 O O . PRO A 1 129 ? 13.000 -3.713 6.123 1.00 97.44 129 PRO A O 1
ATOM 1028 N N . LEU A 1 130 ? 12.676 -3.436 3.922 1.00 97.69 130 LEU A N 1
ATOM 1029 C CA . LEU A 1 130 ? 11.342 -2.843 4.052 1.00 97.69 130 LEU A CA 1
ATOM 1030 C C . LEU A 1 130 ? 10.271 -3.922 4.213 1.00 97.69 130 LEU A C 1
ATOM 1032 O O . LEU A 1 130 ? 9.325 -3.703 4.969 1.00 97.69 130 LEU A O 1
ATOM 1036 N N . ASP A 1 131 ? 10.435 -5.065 3.549 1.00 96.50 131 ASP A N 1
ATOM 1037 C CA . ASP A 1 131 ? 9.540 -6.217 3.675 1.00 96.50 131 ASP A CA 1
ATOM 1038 C C . ASP A 1 131 ? 9.555 -6.754 5.106 1.00 96.50 131 ASP A C 1
ATOM 1040 O O . ASP A 1 131 ? 8.501 -6.864 5.734 1.00 96.50 131 ASP A O 1
ATOM 1044 N N . ASP A 1 132 ? 10.745 -6.957 5.677 1.00 96.50 132 ASP A N 1
ATOM 1045 C CA . ASP A 1 132 ? 10.908 -7.370 7.076 1.00 96.50 132 ASP A CA 1
ATOM 1046 C C . ASP A 1 132 ? 10.234 -6.390 8.049 1.00 96.50 132 ASP A C 1
ATOM 1048 O O . ASP A 1 132 ? 9.525 -6.787 8.984 1.00 96.50 132 ASP A O 1
ATOM 1052 N N . ALA A 1 133 ? 10.420 -5.087 7.818 1.00 96.31 133 ALA A N 1
ATOM 1053 C CA . ALA A 1 133 ? 9.791 -4.047 8.625 1.00 96.31 133 ALA A CA 1
ATOM 1054 C C . ALA A 1 133 ? 8.262 -4.051 8.473 1.00 96.31 133 ALA A C 1
ATOM 1056 O O . ALA A 1 133 ? 7.545 -3.863 9.458 1.00 96.31 133 ALA A O 1
ATOM 1057 N N . PHE A 1 134 ? 7.748 -4.296 7.267 1.00 94.81 134 PHE A N 1
ATOM 1058 C CA . PHE A 1 134 ? 6.315 -4.405 7.027 1.00 94.81 134 PHE A CA 1
ATOM 1059 C C . PHE A 1 134 ? 5.730 -5.646 7.704 1.00 94.81 134 PHE A C 1
ATOM 1061 O O . PHE A 1 134 ? 4.692 -5.545 8.358 1.00 94.81 134 PHE A O 1
ATOM 1068 N N . PHE A 1 135 ? 6.398 -6.800 7.628 1.00 93.25 135 PHE A N 1
ATOM 1069 C CA . PHE A 1 135 ? 5.947 -8.030 8.282 1.00 93.25 135 PHE A CA 1
ATOM 1070 C C . PHE A 1 135 ? 5.832 -7.867 9.792 1.00 93.25 135 PHE A C 1
ATOM 1072 O O . PHE A 1 135 ? 4.822 -8.281 10.365 1.00 93.25 135 PHE A O 1
ATOM 1079 N N . ALA A 1 136 ? 6.782 -7.173 10.422 1.00 93.88 136 ALA A N 1
ATOM 1080 C CA . ALA A 1 136 ? 6.723 -6.859 11.849 1.00 93.88 136 ALA A CA 1
ATOM 1081 C C . ALA A 1 136 ? 5.500 -6.001 12.242 1.00 93.88 136 ALA A C 1
ATOM 1083 O O . ALA A 1 136 ? 5.046 -6.058 13.386 1.00 93.88 136 ALA A O 1
ATOM 1084 N N . LEU A 1 137 ? 4.953 -5.218 11.306 1.00 91.00 137 LEU A N 1
ATOM 1085 C CA . LEU A 1 137 ? 3.788 -4.349 11.513 1.00 91.00 137 LEU A CA 1
ATOM 1086 C C . LEU A 1 137 ? 2.472 -4.955 11.002 1.00 91.00 137 LEU A C 1
ATOM 1088 O O . LEU A 1 137 ? 1.398 -4.473 11.371 1.00 91.00 137 LEU A O 1
ATOM 1092 N N . SER A 1 138 ? 2.546 -5.987 10.161 1.00 87.38 138 SER A N 1
ATOM 1093 C CA . SER A 1 138 ? 1.445 -6.473 9.324 1.00 87.38 138 SER A CA 1
ATOM 1094 C C . SER A 1 138 ? 0.196 -6.871 10.117 1.00 87.38 138 SER A C 1
ATOM 1096 O O . SER A 1 138 ? -0.897 -6.413 9.786 1.00 87.38 138 SER A O 1
ATOM 1098 N N . ASP A 1 139 ? 0.339 -7.616 11.215 1.00 85.00 139 ASP A N 1
ATOM 1099 C CA . ASP A 1 139 ? -0.783 -8.005 12.083 1.00 85.00 139 ASP A CA 1
ATOM 1100 C C . ASP A 1 139 ? -1.482 -6.787 12.708 1.00 85.00 139 ASP A C 1
ATOM 1102 O O . ASP A 1 139 ? -2.712 -6.690 12.751 1.00 85.00 139 ASP A O 1
ATOM 1106 N N . GLY A 1 140 ? -0.692 -5.818 13.180 1.00 85.56 140 GLY A N 1
ATOM 1107 C CA . GLY A 1 140 ? -1.210 -4.584 13.768 1.00 85.56 140 GLY A CA 1
ATOM 1108 C C . GLY A 1 140 ? -1.877 -3.680 12.732 1.00 85.56 140 GLY A C 1
ATOM 1109 O O . GLY A 1 140 ? -2.884 -3.033 13.031 1.00 85.56 140 GLY A O 1
ATOM 1110 N N . PHE A 1 141 ? -1.334 -3.648 11.517 1.00 88.38 141 PHE A N 1
ATOM 1111 C CA . PHE A 1 141 ? -1.907 -2.912 10.399 1.00 88.38 141 PHE A CA 1
ATOM 1112 C C . PHE A 1 141 ? -3.216 -3.543 9.914 1.00 88.38 141 PHE A C 1
ATOM 1114 O O . PHE A 1 141 ? -4.185 -2.817 9.692 1.00 88.38 141 PHE A O 1
ATOM 1121 N N . ALA A 1 142 ? -3.285 -4.874 9.840 1.00 85.19 142 ALA A N 1
ATOM 1122 C CA . ALA A 1 142 ? -4.499 -5.600 9.486 1.00 85.19 142 ALA A CA 1
ATOM 1123 C C . ALA A 1 142 ? -5.649 -5.285 10.460 1.00 85.19 142 ALA A C 1
ATOM 1125 O O . ALA A 1 142 ? -6.745 -4.948 10.018 1.00 85.19 142 ALA A O 1
ATOM 1126 N N . ASP A 1 143 ? -5.418 -5.307 11.781 1.00 83.81 143 ASP A N 1
ATOM 1127 C CA . ASP A 1 143 ? -6.452 -4.939 12.771 1.00 83.81 143 ASP A CA 1
ATOM 1128 C C . ASP A 1 143 ? -6.964 -3.501 12.565 1.00 83.81 143 ASP A C 1
ATOM 1130 O O . ASP A 1 143 ? -8.174 -3.257 12.541 1.00 83.81 143 ASP A O 1
ATOM 1134 N N . VAL A 1 144 ? -6.052 -2.547 12.355 1.00 84.31 144 VAL A N 1
ATOM 1135 C CA . VAL A 1 144 ? -6.396 -1.142 12.084 1.00 84.31 144 VAL A CA 1
ATOM 1136 C C . VAL A 1 144 ? -7.241 -1.007 10.820 1.00 84.31 144 VAL A C 1
ATOM 1138 O O . VAL A 1 144 ? -8.285 -0.351 10.833 1.00 84.31 144 VAL A O 1
ATOM 1141 N N . PHE A 1 145 ? -6.805 -1.640 9.736 1.00 79.81 145 PHE A N 1
ATOM 1142 C CA . PHE A 1 145 ? -7.484 -1.595 8.452 1.00 79.81 145 PHE A CA 1
ATOM 1143 C C . PHE A 1 145 ? -8.896 -2.188 8.526 1.00 79.81 145 PHE A C 1
ATOM 1145 O O . PHE A 1 145 ? -9.859 -1.553 8.087 1.00 79.81 145 PHE A O 1
ATOM 1152 N N . HIS A 1 146 ? -9.060 -3.348 9.163 1.00 77.75 146 HIS A N 1
ATOM 1153 C CA . HIS A 1 146 ? -10.373 -3.968 9.329 1.00 77.75 146 HIS A CA 1
ATOM 1154 C C . HIS A 1 146 ? -11.322 -3.105 10.163 1.00 77.75 146 HIS A C 1
ATOM 1156 O O . HIS A 1 146 ? -12.490 -2.939 9.802 1.00 77.75 146 HIS A O 1
ATOM 1162 N N . ARG A 1 147 ? -10.829 -2.493 11.246 1.00 77.94 147 ARG A N 1
ATOM 1163 C CA . ARG A 1 147 ? -11.627 -1.556 12.050 1.00 77.94 147 ARG A CA 1
ATOM 1164 C C . ARG A 1 147 ? -12.033 -0.325 11.254 1.00 77.94 147 ARG A C 1
ATOM 1166 O O . ARG A 1 147 ? -13.179 0.099 11.362 1.00 77.94 147 ARG A O 1
ATOM 1173 N N . TYR A 1 148 ? -11.138 0.221 10.436 1.00 76.88 148 TYR A N 1
ATOM 1174 C CA . TYR A 1 148 ? -11.457 1.362 9.582 1.00 76.88 148 TYR A CA 1
ATOM 1175 C C . TYR A 1 148 ? -12.593 1.036 8.601 1.00 76.88 148 TYR A C 1
ATOM 1177 O O . TYR A 1 148 ? -13.522 1.829 8.456 1.00 76.88 148 TYR A O 1
ATOM 1185 N N . LEU A 1 149 ? -12.591 -0.157 7.997 1.00 73.31 149 LEU A N 1
ATOM 1186 C CA . LEU A 1 149 ? -13.668 -0.593 7.101 1.00 73.31 149 LEU A CA 1
ATOM 1187 C C . LEU A 1 149 ? -15.028 -0.738 7.798 1.00 73.31 149 LEU A C 1
ATOM 1189 O O . LEU A 1 149 ? -16.057 -0.530 7.153 1.00 73.31 149 LEU A O 1
ATOM 1193 N N . LEU A 1 150 ? -15.053 -1.064 9.095 1.00 71.00 150 LEU A N 1
ATOM 1194 C CA . LEU A 1 150 ? -16.295 -1.116 9.877 1.00 71.00 150 LEU A CA 1
ATOM 1195 C C . LEU A 1 150 ? -16.925 0.257 10.092 1.00 71.00 150 LEU A C 1
ATOM 1197 O O . LEU A 1 150 ? -18.144 0.345 10.176 1.00 71.00 150 LEU A O 1
ATOM 1201 N N . VAL A 1 151 ? -16.121 1.320 10.170 1.00 71.56 151 VAL A N 1
ATOM 1202 C CA . VAL A 1 151 ? -16.631 2.695 10.317 1.00 71.56 151 VAL A CA 1
ATOM 1203 C C . VAL A 1 151 ? -17.395 3.143 9.062 1.00 71.56 151 VAL A C 1
ATOM 1205 O O . VAL A 1 151 ? -18.214 4.053 9.123 1.00 71.56 151 VAL A O 1
ATOM 1208 N N . TRP A 1 152 ? -17.149 2.487 7.927 1.00 65.12 152 TRP A N 1
ATOM 1209 C CA . TRP A 1 152 ? -17.784 2.761 6.638 1.00 65.12 152 TRP A CA 1
ATOM 1210 C C . TRP A 1 152 ? -18.994 1.854 6.336 1.00 65.12 152 TRP A C 1
ATOM 1212 O O . TRP A 1 152 ? -19.458 1.831 5.188 1.00 65.12 152 TRP A O 1
ATOM 1222 N N . ASN A 1 153 ? -19.463 1.064 7.313 1.00 49.03 153 ASN A N 1
ATOM 1223 C CA . ASN A 1 153 ? -20.716 0.303 7.213 1.00 49.03 153 ASN A CA 1
ATOM 1224 C C . ASN A 1 153 ? -21.944 1.168 7.486 1.00 49.03 153 ASN A C 1
ATOM 1226 O O . ASN A 1 153 ? -21.930 1.927 8.477 1.00 49.03 153 ASN A O 1
#

Foldseek 3Di:
DDDDDDDPPPPPVLVVVLVVLLVVVVVVVVVDDPDPVVVVVVLVPDDLLVVLSCLLVLQLVQLVVPRLQSSVLVPSLVDPSNLVSLVVLCVVDVLSVQVSVLSVQLNVLVVVQPPPSHGDPVSVVSRVVSSVSCVVCSVVSVSSSSVVSVVVD

Organism: NCBI:txid695939

Secondary structure (DSSP, 8-state):
----------SHHHHHHHHHHHHHHHHHHHTT-SSHHHHHHHHHTS-HHHHHHHHHHHHHHHHHHHHHHHHHHTT-TT-THHHHHHHHHTTT-TTHHHHHHHHHHHHHHHHHS-S-SS--HHHHHHHHHHHHHHHHHHHHHHHHHHHHHHHT-